Protein AF-A0AAV0IEY0-F1 (afdb_monomer)

Structure (mmCIF, N/CA/C/O backbone):
data_AF-A0AAV0IEY0-F1
#
_entry.id   AF-A0AAV0IEY0-F1
#
loop_
_atom_site.group_PDB
_atom_site.id
_atom_site.type_symbol
_atom_site.label_atom_id
_atom_site.label_alt_id
_atom_site.label_comp_id
_atom_site.label_asym_id
_atom_site.label_entity_id
_atom_site.label_seq_id
_atom_site.pdbx_PDB_ins_code
_atom_site.Cartn_x
_atom_site.Cartn_y
_atom_site.Cartn_z
_atom_site.occupancy
_atom_site.B_iso_or_equiv
_atom_site.auth_seq_id
_atom_site.auth_comp_id
_atom_site.auth_asym_id
_atom_site.auth_atom_id
_atom_site.pdbx_PDB_model_num
ATOM 1 N N . MET A 1 1 ? 13.542 -3.331 9.937 1.00 60.72 1 MET A N 1
ATOM 2 C CA . MET A 1 1 ? 12.271 -2.615 9.681 1.00 60.72 1 MET A CA 1
ATOM 3 C C . MET A 1 1 ? 11.128 -3.615 9.479 1.00 60.72 1 MET A C 1
ATOM 5 O O . MET A 1 1 ? 10.816 -3.960 8.352 1.00 60.72 1 MET A O 1
ATOM 9 N N . LYS A 1 2 ? 10.553 -4.163 10.555 1.00 82.81 2 LYS A N 1
ATOM 10 C CA . LYS A 1 2 ? 9.423 -5.122 10.473 1.00 82.81 2 LYS A CA 1
ATOM 11 C C . LYS A 1 2 ? 8.246 -4.657 11.331 1.00 82.81 2 LYS A C 1
ATOM 13 O O . LYS A 1 2 ? 7.098 -4.718 10.911 1.00 82.81 2 LYS A O 1
ATOM 18 N N . SER A 1 3 ? 8.565 -4.076 12.484 1.00 88.62 3 SER A N 1
ATOM 19 C CA . SER A 1 3 ? 7.605 -3.565 13.463 1.00 88.62 3 SER A CA 1
ATOM 20 C C . SER A 1 3 ? 6.703 -2.465 12.906 1.00 88.62 3 SER A C 1
ATOM 22 O O . SER A 1 3 ? 5.507 -2.468 13.168 1.00 88.62 3 SER A O 1
ATOM 24 N N . ILE A 1 4 ? 7.254 -1.565 12.084 1.00 88.81 4 ILE A N 1
ATOM 25 C CA . ILE A 1 4 ? 6.482 -0.477 11.466 1.00 88.81 4 ILE A CA 1
ATOM 26 C C . ILE A 1 4 ? 5.433 -1.048 10.501 1.00 88.81 4 ILE A C 1
ATOM 28 O O . ILE A 1 4 ? 4.260 -0.710 10.612 1.00 88.81 4 ILE A O 1
ATOM 32 N N . ALA A 1 5 ? 5.828 -1.972 9.616 1.00 86.94 5 ALA A N 1
ATOM 33 C CA . ALA A 1 5 ? 4.909 -2.610 8.673 1.00 86.94 5 ALA A CA 1
ATOM 34 C C . ALA A 1 5 ? 3.797 -3.390 9.393 1.00 86.94 5 ALA A C 1
ATOM 36 O O . ALA A 1 5 ? 2.626 -3.242 9.056 1.00 86.94 5 ALA A O 1
ATOM 37 N N . SER A 1 6 ? 4.150 -4.155 10.431 1.00 88.94 6 SER A N 1
ATOM 38 C CA . SER A 1 6 ? 3.175 -4.887 11.249 1.00 88.94 6 SER A CA 1
ATOM 39 C C . SER A 1 6 ? 2.179 -3.947 11.938 1.00 88.94 6 SER A C 1
ATOM 41 O O . SER A 1 6 ? 0.971 -4.158 11.857 1.00 88.94 6 SER A O 1
ATOM 43 N N . CYS A 1 7 ? 2.660 -2.854 12.541 1.00 89.44 7 CYS A N 1
ATOM 44 C CA . CYS A 1 7 ? 1.802 -1.868 13.197 1.00 89.44 7 CYS A CA 1
ATOM 45 C C . CYS A 1 7 ? 0.802 -1.239 12.215 1.00 89.44 7 CYS A C 1
ATOM 47 O O . CYS A 1 7 ? -0.377 -1.096 12.541 1.00 89.44 7 CYS A O 1
ATOM 49 N N . LEU A 1 8 ? 1.258 -0.917 11.000 1.00 88.56 8 LEU A N 1
ATOM 50 C CA . LEU A 1 8 ? 0.410 -0.346 9.958 1.00 88.56 8 LEU A CA 1
ATOM 51 C C . LEU A 1 8 ? -0.674 -1.328 9.498 1.00 88.56 8 LEU A C 1
ATOM 53 O O . LEU A 1 8 ? -1.844 -0.963 9.475 1.00 88.56 8 LEU A O 1
ATOM 57 N N . LEU A 1 9 ? -0.311 -2.581 9.210 1.00 87.50 9 LEU A N 1
ATOM 58 C CA . LEU A 1 9 ? -1.266 -3.617 8.793 1.00 87.50 9 LEU A CA 1
ATOM 59 C C . LEU A 1 9 ? -2.261 -3.984 9.904 1.00 87.50 9 LEU A C 1
ATOM 61 O O . LEU A 1 9 ? -3.426 -4.294 9.637 1.00 87.50 9 LEU A O 1
ATOM 65 N N . HIS A 1 10 ? -1.816 -3.947 11.160 1.00 87.94 10 HIS A N 1
ATOM 66 C CA . HIS A 1 10 ? -2.655 -4.284 12.302 1.00 87.94 10 HIS A CA 1
ATOM 67 C C . HIS A 1 10 ? -3.650 -3.170 12.636 1.00 87.94 10 HIS A C 1
ATOM 69 O O . HIS A 1 10 ? -4.818 -3.457 12.881 1.00 87.94 10 HIS A O 1
ATOM 75 N N . ARG A 1 11 ? -3.214 -1.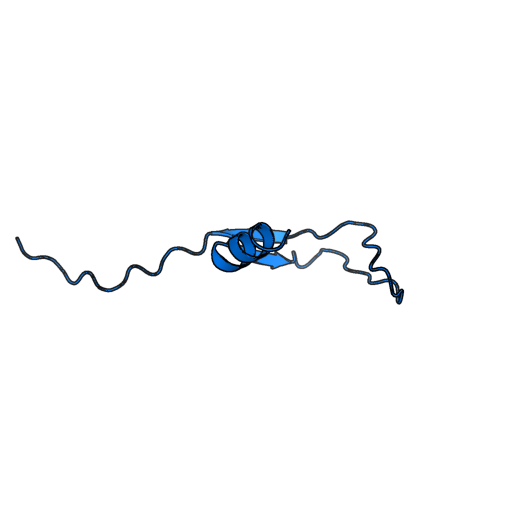904 12.642 1.00 88.44 11 ARG A N 1
ATOM 76 C CA . ARG A 1 11 ? -4.048 -0.765 13.072 1.00 88.44 11 ARG A CA 1
ATOM 77 C C . ARG A 1 11 ? -4.880 -0.154 11.956 1.00 88.44 11 ARG A C 1
ATOM 79 O O . ARG A 1 11 ? -5.924 0.428 12.234 1.00 88.44 11 ARG A O 1
ATOM 86 N N . TYR A 1 12 ? -4.438 -0.283 10.711 1.00 90.44 12 TYR A N 1
ATOM 87 C CA . TYR A 1 12 ? -5.106 0.343 9.584 1.00 90.44 12 TYR A CA 1
ATOM 88 C C . TYR A 1 12 ? -5.627 -0.693 8.597 1.00 90.44 12 TYR A C 1
ATOM 90 O O . TYR A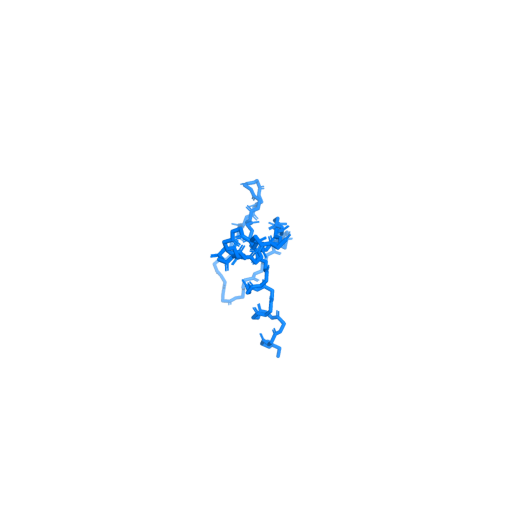 1 12 ? -5.046 -1.758 8.384 1.00 90.44 12 TYR A O 1
ATOM 98 N N . LYS A 1 13 ? -6.762 -0.365 7.992 1.00 89.31 13 LYS A N 1
ATOM 99 C CA . LYS A 1 13 ? -7.208 -0.948 6.738 1.00 89.31 13 LYS A CA 1
ATOM 100 C C . LYS A 1 13 ? -6.620 -0.093 5.617 1.00 89.31 13 LYS A C 1
ATOM 102 O O . LYS A 1 13 ? -6.761 1.129 5.639 1.00 89.31 13 LYS A O 1
ATOM 107 N N . ILE A 1 14 ? -5.891 -0.733 4.710 1.00 89.12 14 ILE A N 1
ATOM 108 C CA . ILE A 1 14 ? -5.182 -0.077 3.614 1.00 89.12 14 ILE A CA 1
ATOM 109 C C . ILE A 1 14 ? -5.772 -0.630 2.322 1.00 89.12 14 ILE A C 1
ATOM 111 O O . ILE A 1 14 ? -5.555 -1.797 2.008 1.00 89.12 14 ILE A O 1
ATOM 115 N N . ASP A 1 15 ? -6.515 0.201 1.599 1.00 89.31 15 ASP A N 1
ATOM 116 C CA . ASP A 1 15 ? -7.163 -0.164 0.340 1.00 89.31 15 ASP A CA 1
ATOM 117 C C . ASP A 1 15 ? -6.502 0.606 -0.812 1.00 89.31 15 ASP A C 1
ATOM 119 O O . ASP A 1 15 ? -6.234 1.804 -0.698 1.00 89.31 15 ASP A O 1
ATOM 123 N N . VAL A 1 16 ? -6.206 -0.062 -1.928 1.00 86.44 16 VAL A N 1
ATOM 124 C CA . VAL A 1 16 ? -5.669 0.608 -3.127 1.00 86.44 16 VAL A CA 1
ATOM 125 C C . VAL A 1 16 ? -6.793 1.404 -3.790 1.00 86.44 16 VAL A C 1
ATOM 127 O O . VAL A 1 16 ? -7.934 0.958 -3.825 1.00 86.44 16 VAL A O 1
ATOM 130 N N . VAL A 1 17 ? -6.489 2.604 -4.286 1.00 88.62 17 VAL A N 1
ATOM 131 C CA . VAL A 1 17 ? -7.486 3.415 -5.004 1.00 88.62 17 VAL A CA 1
ATOM 132 C C . VAL A 1 17 ? -7.783 2.778 -6.364 1.00 88.62 17 VAL A C 1
ATOM 134 O O . VAL A 1 17 ? -6.842 2.445 -7.078 1.00 88.62 17 VAL A O 1
ATOM 137 N N . ASP A 1 18 ? -9.062 2.676 -6.735 1.00 83.38 18 ASP A N 1
ATOM 138 C CA . ASP A 1 18 ? -9.533 1.957 -7.935 1.00 83.38 18 ASP A CA 1
ATOM 139 C C . ASP A 1 18 ? -8.884 2.420 -9.252 1.00 83.38 18 ASP A C 1
ATOM 141 O O . ASP A 1 18 ? -8.660 1.620 -10.153 1.00 83.38 18 ASP A O 1
ATOM 145 N N . ASP A 1 19 ? -8.533 3.703 -9.349 1.00 83.88 19 ASP A N 1
ATOM 146 C CA . ASP A 1 19 ? -7.921 4.313 -10.539 1.00 83.88 19 ASP A CA 1
ATO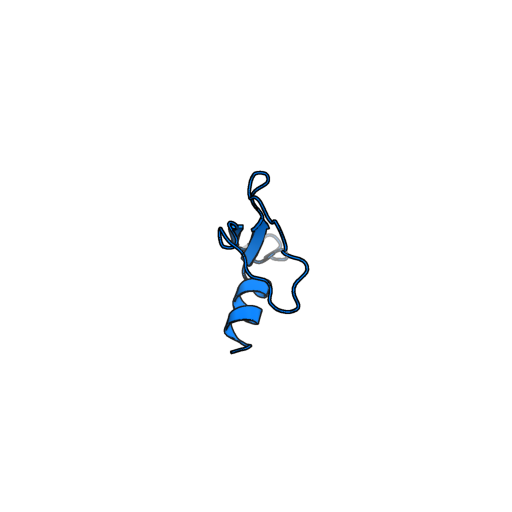M 147 C C . ASP A 1 19 ? -6.379 4.358 -10.474 1.00 83.88 19 ASP A C 1
ATOM 149 O O . ASP A 1 19 ? -5.727 5.021 -11.275 1.00 83.88 19 ASP A O 1
ATOM 153 N N . HIS A 1 20 ? -5.743 3.708 -9.490 1.00 81.19 20 HIS A N 1
ATOM 154 C CA . HIS A 1 20 ? -4.283 3.759 -9.374 1.00 81.19 20 HIS A CA 1
ATOM 155 C C . HIS A 1 20 ? -3.612 2.793 -10.368 1.00 81.19 20 HIS A C 1
ATOM 157 O O . HIS A 1 20 ? -3.761 1.577 -10.221 1.00 81.19 20 HIS A O 1
ATOM 163 N N . PRO A 1 21 ? -2.819 3.279 -11.347 1.00 76.19 21 PRO A N 1
ATOM 164 C CA . PRO A 1 21 ? -2.175 2.423 -12.336 1.00 76.19 21 PRO A CA 1
ATOM 165 C C . PRO A 1 21 ? -1.021 1.638 -11.703 1.00 76.19 21 PRO A C 1
ATOM 167 O O . PRO A 1 21 ? 0.132 2.079 -11.661 1.00 76.19 21 PRO A O 1
ATOM 170 N N . VAL A 1 22 ? -1.322 0.430 -11.230 1.00 72.69 22 VAL A N 1
ATOM 171 C CA . VAL A 1 22 ? -0.316 -0.536 -10.787 1.00 72.69 22 VAL A CA 1
ATOM 172 C C . VAL A 1 22 ? 0.162 -1.310 -12.010 1.00 72.69 22 VAL A C 1
ATOM 174 O O . VAL A 1 22 ? -0.391 -2.345 -12.363 1.00 72.69 22 VAL A O 1
ATOM 177 N N . VAL A 1 23 ? 1.190 -0.790 -12.684 1.00 72.25 23 VAL A N 1
ATOM 178 C CA . VAL A 1 23 ? 1.849 -1.489 -13.797 1.00 72.25 23 VAL A CA 1
ATOM 179 C C . VAL A 1 23 ? 3.136 -2.130 -13.278 1.00 72.25 23 VAL A C 1
ATOM 181 O O . VAL A 1 23 ? 4.180 -1.466 -13.252 1.00 72.25 23 VAL A O 1
ATOM 184 N N . PRO A 1 24 ? 3.102 -3.398 -12.830 1.00 68.00 24 PRO A N 1
ATOM 185 C CA . PRO A 1 24 ? 4.321 -4.112 -12.504 1.00 68.00 24 PRO A CA 1
ATOM 186 C C . PRO A 1 24 ? 5.095 -4.339 -13.803 1.00 68.00 24 PRO A C 1
ATOM 188 O O . PRO A 1 24 ? 4.646 -5.042 -14.706 1.00 68.00 24 PRO A O 1
ATOM 191 N N . ARG A 1 25 ? 6.282 -3.740 -13.918 1.00 67.12 25 ARG A N 1
ATOM 192 C CA . ARG A 1 25 ? 7.250 -4.213 -14.910 1.00 67.12 25 ARG A CA 1
ATOM 193 C C . ARG A 1 25 ? 7.648 -5.622 -14.485 1.00 67.12 25 ARG A C 1
ATOM 195 O O . ARG A 1 25 ? 7.978 -5.807 -13.316 1.00 67.12 25 ARG A O 1
ATOM 202 N N . LEU A 1 26 ? 7.599 -6.588 -15.405 1.00 64.62 26 LEU A N 1
ATOM 203 C CA . LEU A 1 26 ? 8.049 -7.966 -15.182 1.00 64.62 26 LEU A CA 1
ATOM 204 C C . LEU A 1 26 ? 9.574 -7.957 -14.954 1.00 64.62 26 LEU A C 1
ATOM 206 O O . LEU A 1 26 ? 10.376 -8.171 -15.853 1.00 64.62 26 LEU A O 1
ATOM 210 N N . SER A 1 27 ? 9.970 -7.564 -13.753 1.00 64.06 27 SER A N 1
ATOM 211 C CA . SER A 1 27 ? 11.334 -7.339 -13.308 1.00 64.06 27 SER A CA 1
ATOM 212 C C . SER A 1 27 ? 11.413 -7.858 -11.885 1.00 64.06 27 SER A C 1
ATOM 214 O O . SER A 1 27 ? 10.495 -7.645 -11.092 1.00 64.06 27 SER A O 1
ATOM 216 N N . MET A 1 28 ? 12.526 -8.504 -11.538 1.00 64.00 28 MET A N 1
ATOM 217 C CA . MET A 1 28 ? 12.801 -8.935 -10.163 1.00 64.00 28 MET A CA 1
ATOM 218 C C . MET A 1 28 ? 12.775 -7.754 -9.172 1.00 64.00 28 MET A C 1
ATOM 220 O O . MET A 1 28 ? 12.565 -7.936 -7.977 1.00 64.00 28 MET A O 1
ATOM 224 N N . MET A 1 29 ? 12.930 -6.530 -9.684 1.00 61.78 29 MET A N 1
ATOM 225 C CA . MET A 1 29 ? 12.766 -5.285 -8.950 1.00 61.78 29 MET A CA 1
ATOM 226 C C . MET A 1 29 ? 11.435 -4.626 -9.336 1.00 61.78 29 MET A C 1
ATOM 228 O O . MET A 1 29 ? 11.298 -4.093 -10.442 1.00 61.78 29 MET A O 1
ATOM 232 N N . MET A 1 30 ? 10.461 -4.629 -8.418 1.00 65.00 30 MET A N 1
ATOM 233 C CA . MET A 1 30 ? 9.221 -3.858 -8.563 1.00 65.00 30 MET A CA 1
ATOM 234 C C . MET A 1 30 ? 9.546 -2.361 -8.628 1.00 65.00 30 MET A C 1
ATOM 236 O O . MET A 1 30 ? 9.728 -1.702 -7.607 1.00 65.00 30 MET A O 1
ATOM 240 N N . PHE A 1 31 ? 9.604 -1.812 -9.838 1.00 64.38 31 PHE A N 1
ATOM 241 C CA . PHE A 1 31 ? 9.745 -0.376 -10.056 1.00 64.38 31 PHE A CA 1
ATOM 242 C C . PHE A 1 31 ? 8.359 0.232 -10.287 1.00 64.38 31 PHE A C 1
ATOM 244 O O . PHE A 1 31 ? 7.847 0.250 -11.408 1.00 64.38 31 PHE A O 1
ATOM 251 N N . MET A 1 32 ? 7.719 0.698 -9.214 1.00 71.38 32 MET A N 1
ATOM 252 C CA . MET A 1 32 ? 6.436 1.397 -9.305 1.00 71.38 32 MET A CA 1
ATOM 253 C C . MET A 1 32 ? 6.660 2.825 -9.815 1.00 71.38 32 MET A C 1
ATOM 255 O O . MET A 1 32 ? 7.036 3.706 -9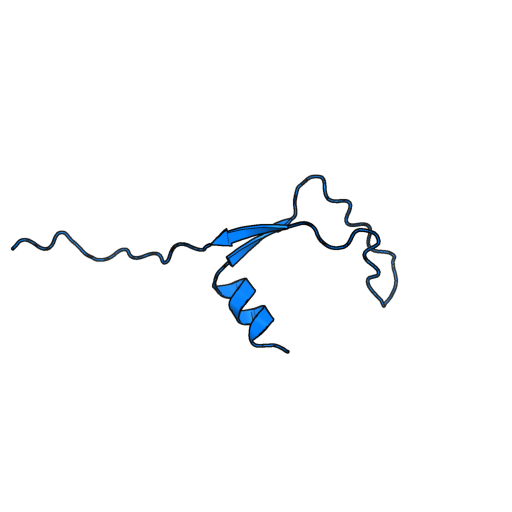.047 1.00 71.38 32 MET A O 1
ATOM 259 N N . ARG A 1 33 ? 6.409 3.070 -11.111 1.00 70.56 33 ARG A N 1
ATOM 260 C CA . ARG A 1 33 ? 6.591 4.392 -11.753 1.00 70.56 33 ARG A CA 1
ATOM 261 C C . ARG A 1 33 ? 5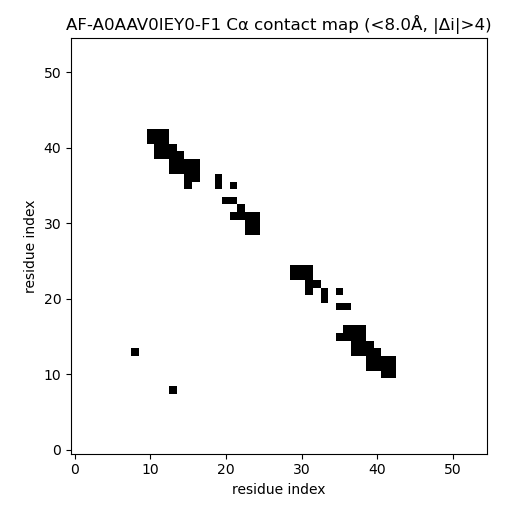.830 5.523 -11.045 1.00 70.56 33 ARG A C 1
ATOM 263 O O . ARG A 1 33 ? 6.296 6.656 -11.059 1.00 70.56 33 ARG A O 1
ATOM 270 N N . TYR A 1 34 ? 4.687 5.208 -10.438 1.00 77.56 34 TYR A N 1
ATOM 271 C CA . TYR A 1 34 ? 3.778 6.171 -9.805 1.00 77.56 34 TYR A CA 1
ATOM 272 C C . TYR A 1 34 ? 3.627 5.955 -8.286 1.00 77.56 34 TYR A C 1
ATOM 274 O O . TYR A 1 34 ? 2.701 6.487 -7.678 1.00 77.56 34 TYR A O 1
ATOM 282 N N . GLY A 1 35 ? 4.511 5.161 -7.664 1.00 78.38 35 GLY A N 1
ATOM 283 C CA . GLY A 1 35 ? 4.348 4.724 -6.272 1.00 78.38 35 GLY A CA 1
ATOM 284 C C . GLY A 1 35 ? 3.084 3.876 -6.058 1.00 78.38 35 GLY A C 1
ATOM 285 O O . GLY A 1 35 ? 2.525 3.340 -7.016 1.00 78.38 35 GLY A O 1
ATOM 286 N N . LEU A 1 36 ? 2.630 3.752 -4.805 1.00 84.81 36 LEU A N 1
ATOM 287 C CA . LEU A 1 36 ? 1.388 3.063 -4.433 1.00 84.81 36 LEU A CA 1
ATOM 288 C C . LEU A 1 36 ? 0.432 4.051 -3.752 1.00 84.81 36 LEU A C 1
ATOM 290 O O . LEU A 1 36 ? 0.685 4.482 -2.627 1.00 84.81 36 LEU A O 1
ATOM 294 N N . LYS A 1 37 ? -0.664 4.412 -4.425 1.00 86.75 37 LYS A N 1
ATOM 295 C CA . LYS A 1 37 ? -1.710 5.265 -3.851 1.00 86.75 37 LYS A CA 1
ATOM 296 C C . LYS A 1 37 ? -2.725 4.404 -3.105 1.00 86.75 37 LYS A C 1
ATOM 298 O O . LYS A 1 37 ? -3.365 3.537 -3.696 1.00 86.75 37 LYS A O 1
ATOM 303 N N . VAL A 1 38 ? -2.892 4.676 -1.815 1.00 88.19 38 VAL A N 1
ATOM 304 C CA . VAL A 1 38 ? -3.801 3.934 -0.932 1.00 88.19 38 VAL A CA 1
ATOM 305 C C . VAL A 1 38 ? -4.722 4.874 -0.165 1.00 88.19 38 VAL A C 1
ATOM 307 O O . VAL A 1 38 ? -4.369 6.019 0.118 1.00 88.19 38 VAL A O 1
ATOM 310 N N . ARG A 1 39 ? -5.899 4.375 0.202 1.00 90.56 39 ARG A N 1
ATOM 311 C CA . ARG A 1 39 ? -6.750 4.929 1.253 1.00 90.56 39 ARG A CA 1
ATOM 312 C C . ARG A 1 39 ? -6.424 4.206 2.549 1.00 90.56 39 ARG A C 1
ATOM 314 O O . ARG A 1 39 ? -6.294 2.985 2.570 1.00 90.56 39 ARG A O 1
ATOM 321 N N . VAL A 1 40 ? -6.288 4.973 3.621 1.00 90.31 40 VAL A N 1
ATOM 322 C CA . VAL A 1 40 ? -6.003 4.452 4.956 1.00 90.31 40 VAL A CA 1
ATOM 323 C C . VAL A 1 40 ? -7.211 4.740 5.834 1.00 90.31 40 VAL A C 1
ATOM 325 O O . VAL A 1 40 ? -7.628 5.889 5.960 1.00 90.31 40 VAL A O 1
ATOM 328 N N . SER A 1 41 ? -7.767 3.703 6.448 1.00 90.38 41 SER A N 1
ATOM 329 C CA . SER A 1 41 ? -8.850 3.819 7.425 1.00 90.38 41 SER A CA 1
ATOM 330 C C . SER A 1 41 ? -8.413 3.189 8.740 1.00 90.38 41 SER A C 1
ATO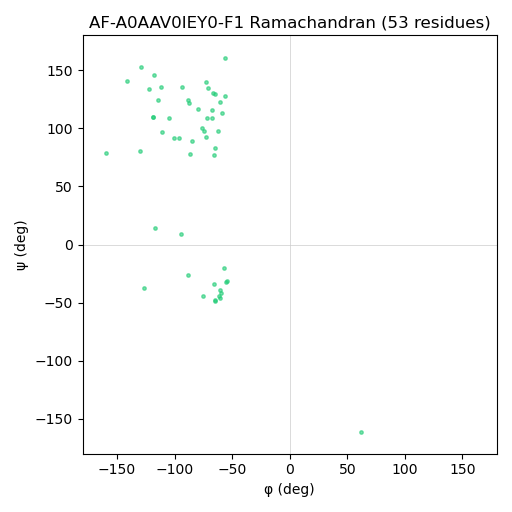M 332 O O . SER A 1 41 ? -7.838 2.101 8.755 1.00 90.38 41 SER A O 1
ATOM 334 N N . CYS A 1 42 ? -8.646 3.876 9.857 1.00 87.38 42 CYS A N 1
ATOM 335 C CA . CYS A 1 42 ? -8.366 3.312 11.174 1.00 87.38 42 CYS A CA 1
ATOM 336 C C . CYS A 1 42 ? -9.326 2.147 11.423 1.00 87.38 42 CYS A C 1
ATOM 338 O O . CYS A 1 42 ? -10.533 2.293 11.228 1.00 87.38 42 CYS A O 1
ATOM 340 N N . LYS A 1 43 ? -8.803 0.991 11.839 1.00 82.88 43 LYS A N 1
ATOM 341 C CA . LYS A 1 43 ? -9.658 -0.082 12.341 1.00 82.88 43 LYS A CA 1
ATOM 342 C C . LYS A 1 43 ? -10.172 0.373 13.700 1.00 82.88 43 LYS A C 1
ATOM 344 O O . LYS A 1 43 ? -9.397 0.468 14.651 1.00 82.88 43 LYS A O 1
ATOM 349 N N . THR A 1 44 ? -11.458 0.696 13.781 1.00 74.06 44 THR A N 1
ATOM 350 C CA . THR A 1 44 ? -12.114 0.911 15.070 1.00 74.06 44 THR A CA 1
ATOM 351 C C . THR A 1 44 ? -11.914 -0.359 15.897 1.00 74.06 44 THR A C 1
ATOM 353 O O . THR A 1 44 ? -12.171 -1.447 15.375 1.00 74.06 44 THR A O 1
ATOM 356 N N . PRO A 1 45 ? -11.412 -0.272 17.140 1.00 63.28 45 PRO A N 1
ATOM 357 C CA . PRO A 1 45 ? -11.401 -1.430 18.012 1.00 63.28 45 PRO A CA 1
ATOM 358 C C . PRO A 1 45 ? -12.853 -1.860 18.198 1.00 63.28 45 PRO A C 1
ATOM 360 O O . PRO A 1 45 ? -13.694 -1.060 18.601 1.00 63.28 45 PRO A O 1
ATOM 363 N N . GLU A 1 46 ? -13.151 -3.103 17.848 1.00 60.22 46 GLU A N 1
ATOM 364 C CA . GLU A 1 46 ? -14.432 -3.731 18.132 1.00 60.22 46 GLU A CA 1
ATOM 365 C C . GLU A 1 46 ? -14.569 -3.863 19.658 1.00 60.22 46 GLU A C 1
ATOM 367 O O . GLU A 1 46 ? -14.207 -4.863 20.268 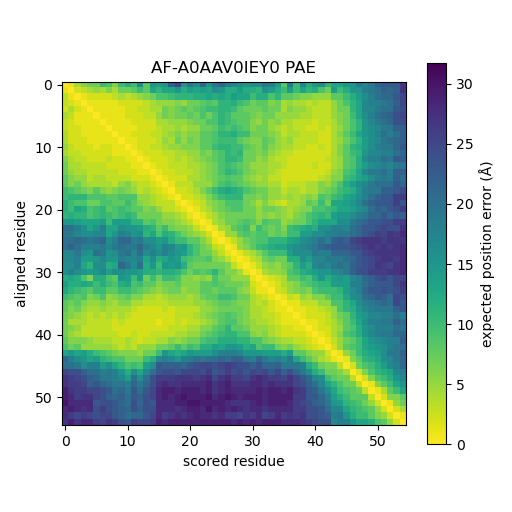1.00 60.22 46 GLU A O 1
ATOM 372 N N . SER A 1 47 ? -15.008 -2.787 20.307 1.00 61.62 47 SER A N 1
ATOM 373 C CA . SER A 1 47 ? -15.401 -2.777 21.707 1.00 61.62 47 SER A CA 1
ATOM 374 C C . SER A 1 47 ? -16.870 -3.183 21.793 1.00 61.62 47 SER A C 1
ATOM 376 O O . SER A 1 47 ? -17.748 -2.337 21.954 1.00 61.62 47 SER A O 1
ATOM 378 N N . SER A 1 48 ? -17.152 -4.478 21.670 1.00 55.97 48 SER A N 1
ATOM 379 C CA . SER A 1 48 ? -18.480 -5.030 21.951 1.00 55.97 48 SER A CA 1
ATOM 380 C C . SER A 1 48 ? -18.385 -6.236 22.877 1.00 55.97 48 SER A C 1
ATOM 382 O O . SER A 1 48 ? -18.456 -7.377 22.443 1.00 55.97 48 SER A O 1
ATOM 384 N N . THR A 1 49 ? -18.240 -5.969 24.177 1.00 54.16 49 THR A N 1
ATOM 385 C CA . THR A 1 49 ? -19.177 -6.453 25.210 1.00 54.16 49 THR A CA 1
ATOM 386 C C . THR A 1 49 ? -19.016 -5.566 26.447 1.00 54.16 49 THR A C 1
ATOM 388 O O . THR A 1 49 ? -18.382 -5.941 27.427 1.00 54.16 49 THR A O 1
ATOM 391 N N . THR A 1 50 ? -19.606 -4.374 26.410 1.00 52.00 50 THR A N 1
ATOM 392 C CA . THR A 1 50 ? -20.116 -3.757 27.638 1.00 52.00 50 THR A CA 1
ATOM 393 C C . THR A 1 50 ? -21.626 -3.790 27.483 1.00 52.00 50 THR A C 1
ATOM 395 O O . THR A 1 50 ? -22.200 -2.973 26.765 1.00 52.00 50 THR A O 1
ATOM 398 N N . GLY A 1 51 ? -22.258 -4.812 28.070 1.00 62.91 51 GLY A N 1
ATOM 399 C CA . GLY A 1 51 ? -23.704 -4.801 28.291 1.00 62.91 51 GLY A CA 1
ATOM 400 C C . GLY A 1 51 ? -24.093 -3.559 29.103 1.00 62.91 51 GLY A C 1
ATOM 401 O O . GLY A 1 51 ? -23.219 -2.952 29.727 1.00 62.91 51 GLY A O 1
ATOM 402 N N . PRO A 1 52 ? -25.367 -3.138 29.087 1.00 56.03 52 PRO A N 1
ATOM 403 C CA . PRO A 1 52 ? -25.779 -1.928 29.786 1.00 56.03 52 PRO A CA 1
ATOM 404 C C . PRO A 1 52 ? -25.442 -2.074 31.274 1.00 56.03 52 PRO A C 1
ATOM 406 O O . PRO A 1 52 ? -25.993 -2.931 31.965 1.00 56.03 52 PRO A O 1
ATOM 409 N N . LEU A 1 53 ? -24.492 -1.266 31.74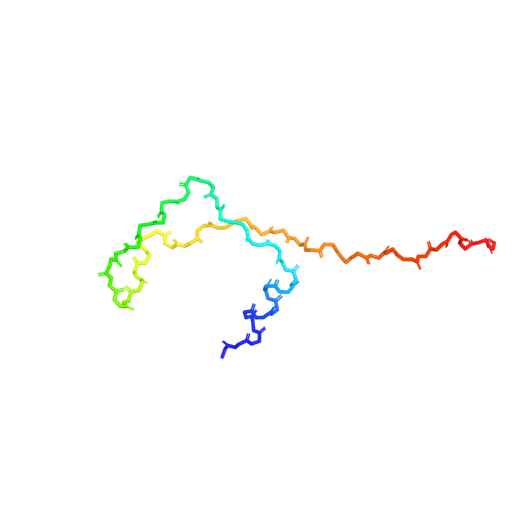9 1.00 55.25 53 LEU A N 1
ATOM 410 C CA . LEU A 1 53 ? -24.166 -1.170 33.162 1.00 55.25 53 LEU A CA 1
ATOM 411 C C . LEU A 1 53 ? -25.306 -0.374 33.806 1.00 55.25 53 LEU A C 1
ATOM 413 O O . LEU A 1 53 ? -25.352 0.848 33.699 1.00 55.25 53 LEU A O 1
ATOM 417 N N . TYR A 1 54 ? -26.268 -1.082 34.396 1.00 46.09 54 TYR A N 1
ATOM 418 C CA . TYR A 1 54 ? -27.208 -0.489 35.339 1.00 46.09 54 TYR A CA 1
ATOM 419 C C . TYR A 1 54 ? -26.422 -0.100 36.597 1.00 46.09 54 TYR A C 1
ATOM 421 O O . TYR A 1 54 ? -26.000 -0.989 37.336 1.00 46.09 54 TYR A O 1
ATOM 429 N N . VAL A 1 55 ? -26.229 1.203 36.820 1.00 47.94 55 VAL A N 1
ATOM 430 C CA . VAL A 1 55 ? -26.038 1.824 38.144 1.00 47.94 55 VAL A CA 1
ATOM 431 C C . VAL A 1 55 ? -26.760 3.161 38.138 1.00 47.94 55 VAL A C 1
ATOM 433 O O . VAL A 1 55 ? -26.532 3.931 37.178 1.00 47.94 55 VAL A O 1
#

Mean predicted aligned error: 11.44 Å

Sequence (55 aa):
MKSIASCLLHRYKIDVVDDHPVVPRLSMMMFMRYGLKVRVSCKTPESSTTGPLYV

Organism: NCBI:txid586396

pLDDT: mean 75.44, std 13.34, range [46.09, 90.56]

Secondary structure (DSSP, 8-state):
--HHHHHHHHHEEEEE-TT------SSSS---TT--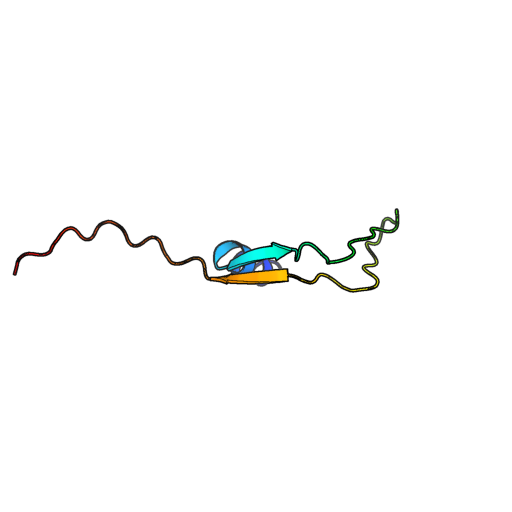-EEEEE-------------

Foldseek 3Di:
DVVVVVVQVVFKDKAFDPPQDLDQDPDPDRDRVPPTDIDIDTDDPPPPDPDDPDD

Radius of gyration: 18.39 Å; Cα contacts (8 Å, |Δi|>4): 39; chains: 1; bounding box: 40×15×53 Å

Solvent-accessible surface area (backbone atoms only — not comparable to full-atom values): 3880 Å² total; per-residue (Å²): 140,57,66,66,60,50,51,48,63,72,47,32,46,76,44,72,46,93,84,56,81,81,62,78,52,98,48,100,63,79,58,56,90,77,60,84,60,65,47,78,42,76,57,75,78,88,82,80,84,78,71,89,78,87,127